Protein AF-A0A3L8E2A4-F1 (afdb_monomer_lite)

pLDDT: mean 83.21, std 16.86, range [46.19, 96.69]

Organism: Ooceraea biroi (NCBI:txid2015173)

Secondary structure (DSSP, 8-state):
--HHHHHHHHHHTT--EEEEEEEPP--TT-SEEEEEEEEE-TTS-EEEEEEEEEHHHHHHHHHHHHHHHHHHHT-

Sequence (75 aa):
MEEKIKKITQDAKLVSRLSSIEVLPCDSTSPVSTVALKLKKIDGNEEASTINISKDDVQMLLKELKRARALMENL

Foldseek 3Di:
DCPVVVVVVVVVQPDWDFPDKDWDDDDPPDQKTKIWTWTQGPVRDIDIDIDIDGPVCPVVVVVVVVVVVVVVVVD

Structure (mmCIF, N/CA/C/O backbone):
data_AF-A0A3L8E2A4-F1
#
_entry.id   AF-A0A3L8E2A4-F1
#
loop_
_atom_site.group_PDB
_atom_site.id
_atom_site.type_symbol
_atom_site.label_atom_id
_atom_site.label_alt_id
_atom_site.label_comp_id
_atom_site.label_asym_id
_atom_site.label_entity_id
_atom_site.label_seq_id
_atom_site.pdbx_PDB_ins_code
_atom_site.Cartn_x
_atom_site.Cartn_y
_atom_site.Cartn_z
_atom_site.occupancy
_atom_site.B_iso_or_equiv
_atom_site.auth_seq_id
_atom_site.auth_comp_id
_atom_site.auth_asym_id
_atom_site.auth_atom_id
_atom_site.pdbx_PDB_model_num
ATOM 1 N N . MET A 1 1 ? -13.222 -19.561 34.409 1.00 53.97 1 MET A N 1
ATOM 2 C CA . MET A 1 1 ? -13.926 -18.882 33.292 1.00 53.97 1 MET A CA 1
ATOM 3 C C . MET A 1 1 ? -13.190 -17.627 32.804 1.00 53.97 1 MET A C 1
ATOM 5 O O . MET A 1 1 ? -13.400 -17.228 31.669 1.00 53.97 1 MET A O 1
ATOM 9 N N . GLU A 1 2 ? -12.281 -17.046 33.597 1.00 48.50 2 GLU A N 1
ATOM 10 C CA . GLU A 1 2 ? -11.569 -15.796 33.265 1.00 48.50 2 GLU A CA 1
ATOM 11 C C . GLU A 1 2 ? -10.367 -15.955 32.312 1.00 48.50 2 GLU A C 1
ATOM 13 O O . GLU A 1 2 ? -9.960 -15.000 31.653 1.00 48.50 2 GLU A O 1
ATOM 18 N N . GL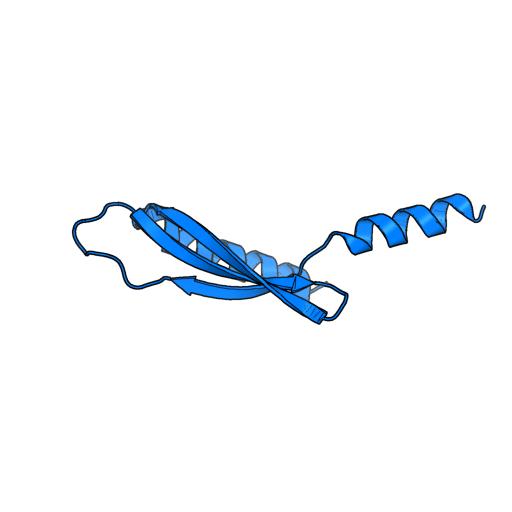U A 1 3 ? -9.820 -17.165 32.175 1.00 53.41 3 GLU A N 1
ATOM 19 C CA . GLU A 1 3 ? -8.634 -17.423 31.342 1.00 53.41 3 GLU A CA 1
ATOM 20 C C . GLU A 1 3 ? -8.881 -17.198 29.839 1.00 53.41 3 GLU A C 1
ATOM 22 O O . GLU A 1 3 ? -7.989 -16.763 29.111 1.00 53.41 3 GLU A O 1
ATOM 27 N N . LYS A 1 4 ? -10.117 -17.423 29.368 1.00 51.47 4 LYS A N 1
ATOM 28 C CA . LYS A 1 4 ? -10.484 -17.227 27.955 1.00 51.47 4 LYS A CA 1
ATOM 29 C C . LYS A 1 4 ? -10.570 -15.751 27.554 1.00 51.47 4 LYS A C 1
ATOM 31 O O . LYS A 1 4 ? -10.293 -15.435 26.402 1.00 51.47 4 LYS A O 1
ATOM 36 N N . ILE A 1 5 ? -10.904 -14.854 28.487 1.00 52.59 5 ILE A N 1
ATOM 37 C CA . ILE A 1 5 ? -11.044 -13.415 28.205 1.00 52.59 5 ILE A CA 1
ATOM 38 C C . ILE A 1 5 ? -9.663 -12.759 28.047 1.00 52.59 5 ILE A C 1
ATOM 40 O O . ILE A 1 5 ? -9.477 -11.940 27.152 1.00 52.59 5 ILE A O 1
ATOM 44 N N . LYS A 1 6 ? -8.654 -13.169 28.832 1.00 49.50 6 LYS A N 1
ATOM 45 C CA . LYS A 1 6 ? -7.282 -12.633 28.707 1.00 49.50 6 LYS A CA 1
ATOM 46 C C . LYS A 1 6 ? -6.599 -12.988 27.381 1.00 49.50 6 LYS A C 1
ATOM 48 O O . LYS A 1 6 ? -5.828 -12.175 26.877 1.00 49.50 6 LYS A O 1
ATOM 53 N N . LYS A 1 7 ? -6.889 -14.162 26.807 1.00 48.91 7 LYS A N 1
ATOM 54 C CA . LYS A 1 7 ? -6.255 -14.624 25.561 1.00 48.91 7 LYS A CA 1
ATOM 55 C C . LYS A 1 7 ? -6.691 -13.806 24.337 1.00 48.91 7 LYS A C 1
ATOM 57 O O . LYS A 1 7 ? -5.845 -13.401 23.550 1.00 48.91 7 LYS A O 1
ATOM 62 N N . ILE A 1 8 ? -7.977 -13.460 24.243 1.00 51.69 8 ILE A N 1
ATOM 63 C CA . ILE A 1 8 ? -8.526 -12.636 23.146 1.00 51.69 8 ILE A CA 1
ATOM 64 C C . ILE A 1 8 ? -7.912 -11.223 23.148 1.00 51.69 8 ILE A C 1
ATOM 66 O O . ILE A 1 8 ? -7.585 -10.676 22.096 1.00 51.69 8 ILE A O 1
ATOM 70 N N . THR A 1 9 ? -7.676 -10.644 24.328 1.00 48.44 9 THR A N 1
ATOM 71 C CA . THR A 1 9 ? -7.064 -9.310 24.466 1.00 48.44 9 THR A CA 1
ATOM 72 C C . THR A 1 9 ? -5.571 -9.295 24.120 1.00 48.44 9 THR A C 1
ATOM 74 O O . THR A 1 9 ? -5.034 -8.249 23.756 1.00 48.44 9 THR A O 1
ATOM 77 N N . GLN A 1 10 ? -4.877 -10.431 24.232 1.00 46.19 10 GLN A N 1
ATOM 78 C CA . GLN A 1 10 ? -3.453 -10.536 23.904 1.00 46.19 10 GLN A CA 1
ATOM 79 C C . GLN A 1 10 ? -3.219 -10.673 22.393 1.00 46.19 10 GLN A C 1
ATOM 81 O O . GLN A 1 10 ? -2.283 -10.067 21.878 1.00 46.19 10 GLN A O 1
ATOM 86 N N . ASP A 1 11 ? -4.109 -11.359 21.675 1.00 46.53 11 ASP A N 1
ATOM 87 C CA . ASP A 1 11 ? -4.046 -11.456 20.210 1.00 46.53 11 ASP A CA 1
ATOM 88 C C . ASP A 1 11 ? -4.437 -10.127 19.540 1.00 46.53 11 ASP A C 1
ATOM 90 O O . ASP A 1 11 ? -3.829 -9.716 18.551 1.00 46.53 11 ASP A O 1
ATOM 94 N N . ALA A 1 12 ? -5.364 -9.375 20.145 1.00 50.19 12 ALA A N 1
ATOM 95 C CA . ALA A 1 12 ? -5.681 -8.016 19.712 1.00 50.19 12 ALA A CA 1
ATOM 96 C C . ALA A 1 12 ? -4.481 -7.057 19.829 1.00 50.19 12 ALA A C 1
ATOM 98 O O . ALA A 1 12 ? -4.414 -6.103 19.060 1.00 50.19 12 ALA A O 1
ATOM 99 N N . LYS A 1 13 ? -3.518 -7.315 20.737 1.00 49.72 13 LYS A N 1
ATOM 100 C CA . LYS A 1 13 ? -2.319 -6.476 20.942 1.00 49.72 13 LYS A CA 1
ATOM 101 C C . LYS A 1 13 ? -1.306 -6.513 19.789 1.00 49.72 13 LYS A C 1
ATOM 103 O O . LYS A 1 13 ? -0.432 -5.651 19.737 1.00 49.72 13 LYS A O 1
ATOM 108 N N . LEU A 1 14 ? -1.413 -7.481 18.881 1.00 60.72 14 LEU A N 1
ATOM 109 C CA . LEU A 1 14 ? -0.475 -7.661 17.765 1.00 60.72 14 LEU A CA 1
ATOM 110 C C . LEU A 1 14 ? -0.988 -7.093 16.435 1.00 60.72 14 LEU A C 1
ATOM 112 O O . LEU A 1 14 ? -0.284 -7.154 15.428 1.00 60.72 14 LEU A O 1
ATOM 116 N N . VAL A 1 15 ? -2.197 -6.527 16.409 1.00 74.31 15 VAL A N 1
ATOM 117 C CA . VAL A 1 15 ? -2.803 -6.013 15.177 1.00 74.31 15 VAL A CA 1
ATOM 118 C C . VAL A 1 15 ? -2.398 -4.554 14.970 1.00 74.31 15 VAL A C 1
ATOM 120 O O . VAL A 1 15 ? -3.013 -3.632 15.509 1.00 74.31 15 VAL A O 1
ATOM 123 N N . SER A 1 16 ? -1.357 -4.333 14.170 1.00 84.06 16 SER A N 1
ATOM 124 C CA . SER A 1 16 ? -1.040 -3.001 13.649 1.00 84.06 16 SER A CA 1
ATOM 125 C C . SER A 1 16 ? -2.034 -2.611 12.556 1.00 84.06 16 SER A C 1
ATOM 127 O O . SER A 1 16 ? -2.328 -3.394 11.652 1.00 84.06 16 SER A O 1
ATOM 129 N N . ARG A 1 17 ? -2.540 -1.379 12.609 1.00 86.81 17 ARG A N 1
ATOM 130 C CA . ARG A 1 17 ? -3.450 -0.836 11.596 1.00 86.81 17 ARG A CA 1
ATOM 131 C C . ARG A 1 17 ? -2.649 -0.125 10.519 1.00 86.81 17 ARG A C 1
ATOM 133 O O . ARG A 1 17 ? -1.850 0.749 10.834 1.00 86.81 17 ARG A O 1
ATOM 140 N N . LEU A 1 18 ? -2.897 -0.435 9.252 1.00 89.38 18 LEU A N 1
ATOM 141 C CA . LEU A 1 18 ? -2.343 0.354 8.152 1.00 89.38 18 LEU A CA 1
ATOM 142 C C . LEU A 1 18 ? -2.950 1.768 8.189 1.00 89.38 18 LEU A C 1
ATOM 144 O O . LEU A 1 18 ? -4.159 1.918 8.010 1.00 89.38 18 LEU A O 1
ATOM 148 N N . SER A 1 19 ? -2.130 2.786 8.462 1.00 91.06 19 SER A N 1
ATOM 149 C CA . SER A 1 19 ? -2.545 4.195 8.545 1.00 91.06 19 SER A CA 1
ATOM 150 C C . SER A 1 19 ? -2.252 4.979 7.267 1.00 91.06 19 SER A C 1
ATOM 152 O O . SER A 1 19 ? -2.990 5.908 6.946 1.00 91.06 19 SER A O 1
ATOM 154 N N . SER A 1 20 ? -1.219 4.596 6.511 1.00 93.75 20 SER A N 1
ATOM 155 C CA . SER A 1 20 ? -0.882 5.211 5.223 1.00 93.75 20 SER A CA 1
ATOM 156 C C . SER A 1 20 ? -0.227 4.217 4.267 1.00 93.75 20 SER A C 1
ATOM 158 O O . SER A 1 20 ? 0.454 3.284 4.698 1.00 93.75 20 SER A O 1
ATOM 160 N N . ILE A 1 21 ? -0.413 4.453 2.969 1.00 94.88 21 ILE A N 1
ATOM 161 C CA . ILE A 1 21 ? 0.252 3.751 1.874 1.00 94.88 21 ILE A CA 1
ATOM 162 C C . ILE A 1 21 ? 0.624 4.754 0.782 1.00 94.88 21 ILE A C 1
ATOM 164 O O . ILE A 1 21 ? -0.203 5.570 0.375 1.00 94.88 21 ILE A O 1
ATOM 168 N N . GLU A 1 22 ? 1.858 4.678 0.299 1.00 95.19 22 GLU A N 1
ATOM 169 C CA . GLU A 1 22 ? 2.391 5.578 -0.720 1.00 95.19 22 GLU A CA 1
ATOM 170 C C . GLU A 1 22 ? 3.307 4.811 -1.674 1.00 95.19 22 GLU A C 1
ATOM 172 O O . GLU A 1 22 ? 4.168 4.047 -1.245 1.00 95.19 22 GLU A O 1
ATOM 177 N N . VAL A 1 23 ? 3.131 5.005 -2.981 1.00 94.88 23 VAL A N 1
ATOM 178 C CA . VAL A 1 23 ? 4.064 4.478 -3.985 1.00 94.88 23 VAL A CA 1
ATOM 179 C C . VAL A 1 23 ? 5.179 5.500 -4.145 1.00 94.88 23 VAL A C 1
ATOM 181 O O . VAL A 1 23 ? 4.920 6.626 -4.565 1.00 94.88 23 VAL A O 1
ATOM 184 N N . LEU A 1 24 ? 6.405 5.119 -3.798 1.00 94.12 24 LEU A N 1
ATOM 185 C CA . LEU A 1 24 ? 7.542 6.026 -3.873 1.00 94.12 24 LEU A CA 1
ATOM 186 C C . LEU A 1 24 ? 7.994 6.216 -5.329 1.00 94.12 24 LEU A C 1
ATOM 188 O O . LEU A 1 24 ? 7.863 5.292 -6.143 1.00 94.12 24 LEU A O 1
ATOM 192 N N . PRO A 1 25 ? 8.571 7.384 -5.664 1.00 91.00 25 PRO A N 1
ATOM 193 C CA . PRO A 1 25 ? 9.214 7.588 -6.952 1.00 91.00 25 PRO A CA 1
ATOM 194 C C . PRO A 1 25 ? 10.273 6.511 -7.201 1.00 91.00 25 PRO A C 1
ATOM 196 O O . PRO A 1 25 ? 11.120 6.238 -6.352 1.00 91.00 25 PRO A O 1
ATOM 199 N N . CYS A 1 26 ? 10.221 5.893 -8.373 1.00 85.44 26 CYS A N 1
ATOM 200 C CA . CYS A 1 26 ? 11.129 4.834 -8.788 1.00 85.44 26 CYS A CA 1
ATOM 201 C C . CYS A 1 26 ? 11.518 5.067 -10.253 1.00 85.44 26 CYS A C 1
ATOM 203 O O . CYS A 1 26 ? 10.731 5.615 -11.029 1.00 85.44 26 CYS A O 1
ATOM 205 N N . ASP A 1 27 ? 12.733 4.661 -10.623 1.00 87.25 27 ASP A N 1
ATOM 206 C CA . ASP A 1 27 ? 13.228 4.747 -11.996 1.00 87.25 27 ASP A CA 1
ATOM 207 C C . ASP A 1 27 ? 12.252 4.067 -12.971 1.00 87.25 27 ASP A C 1
ATOM 209 O O . ASP A 1 27 ? 11.865 2.911 -12.787 1.00 87.25 27 ASP A O 1
ATOM 213 N N . SER A 1 28 ? 11.855 4.779 -14.029 1.00 82.25 28 SER A N 1
ATOM 214 C CA . SER A 1 28 ? 10.969 4.277 -15.086 1.00 82.25 28 SER A CA 1
ATOM 215 C C . SER A 1 28 ? 11.442 2.960 -15.717 1.00 82.25 28 SER A C 1
ATOM 217 O O . SER A 1 28 ? 10.597 2.156 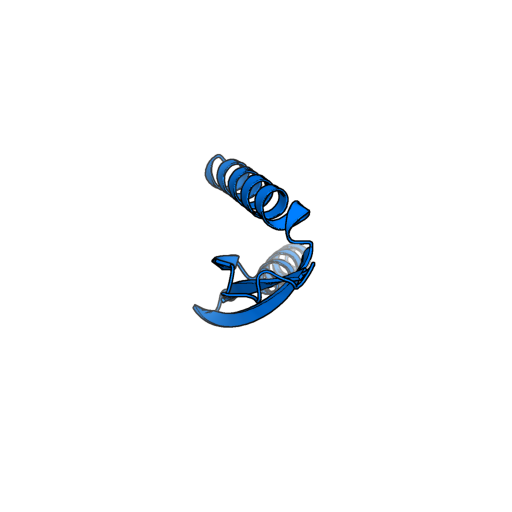-16.103 1.00 82.25 28 SER A O 1
ATOM 219 N N . THR A 1 29 ? 12.751 2.697 -15.725 1.00 90.62 29 THR A N 1
ATOM 220 C CA . THR A 1 29 ? 13.367 1.485 -16.286 1.00 90.62 29 THR A CA 1
ATOM 221 C C . THR A 1 29 ? 13.324 0.273 -15.348 1.00 90.62 29 THR A C 1
ATOM 223 O O . THR A 1 29 ? 13.444 -0.861 -15.807 1.00 90.62 29 THR A O 1
ATOM 226 N N . SER A 1 30 ? 13.107 0.480 -14.042 1.00 91.56 30 SER A N 1
ATOM 227 C CA . SER A 1 30 ? 13.005 -0.612 -13.067 1.00 91.56 30 SER A CA 1
ATOM 228 C C . SER A 1 30 ? 11.690 -1.384 -13.244 1.00 91.56 30 SER A C 1
ATOM 230 O O . SER A 1 30 ? 10.637 -0.751 -13.320 1.00 91.56 30 SER A O 1
ATOM 232 N N . PRO A 1 31 ? 11.685 -2.728 -13.230 1.00 94.44 31 PRO A N 1
ATOM 233 C CA . PRO A 1 31 ? 10.445 -3.509 -13.226 1.00 94.44 31 PRO A CA 1
ATOM 234 C C . PRO A 1 31 ? 9.728 -3.499 -11.861 1.00 94.44 31 PRO A C 1
ATOM 236 O O . PRO A 1 31 ? 8.596 -3.964 -11.743 1.00 94.44 31 PRO A O 1
ATOM 239 N N . VAL A 1 32 ? 10.373 -2.966 -10.819 1.00 95.81 32 VAL A N 1
ATOM 240 C CA . VAL A 1 32 ? 9.904 -2.997 -9.429 1.00 95.81 32 VAL A CA 1
ATOM 241 C C . VAL A 1 32 ? 9.661 -1.580 -8.921 1.00 95.81 32 VAL A C 1
ATOM 243 O O . VAL A 1 32 ? 10.481 -0.687 -9.136 1.00 95.81 32 VAL A O 1
ATOM 246 N N . SER A 1 33 ? 8.559 -1.385 -8.206 1.00 96.06 33 SER A N 1
ATOM 247 C CA . SER A 1 33 ? 8.240 -0.190 -7.428 1.00 96.06 33 SER A CA 1
ATOM 248 C C . SER A 1 33 ? 8.444 -0.439 -5.938 1.00 96.06 33 SER A C 1
ATOM 250 O O . SER A 1 33 ? 8.168 -1.528 -5.435 1.00 96.06 33 SER A O 1
ATOM 252 N N . THR A 1 34 ? 8.854 0.604 -5.218 1.00 96.19 34 THR A N 1
ATOM 253 C CA . THR A 1 34 ? 8.865 0.607 -3.754 1.00 96.19 34 THR A CA 1
ATOM 254 C C . THR A 1 34 ? 7.584 1.250 -3.238 1.00 96.19 34 THR A C 1
ATOM 256 O O . THR A 1 34 ? 7.217 2.350 -3.649 1.00 96.19 34 THR A O 1
ATOM 259 N N . VAL A 1 35 ? 6.902 0.570 -2.324 1.00 96.19 35 VAL A N 1
ATOM 260 C CA . VAL A 1 35 ? 5.703 1.059 -1.641 1.00 96.19 35 VAL A CA 1
ATOM 261 C C . VAL A 1 35 ? 6.041 1.268 -0.172 1.00 96.19 35 VAL A C 1
ATOM 263 O O . VAL A 1 35 ? 6.478 0.339 0.507 1.00 96.19 35 VAL A O 1
ATOM 266 N N . ALA A 1 36 ? 5.842 2.487 0.314 1.00 96.69 36 ALA A N 1
ATOM 267 C CA . ALA A 1 36 ? 5.953 2.838 1.717 1.00 96.69 36 ALA A CA 1
ATOM 268 C C . ALA A 1 36 ? 4.619 2.600 2.432 1.00 96.69 36 ALA A C 1
ATOM 270 O O . ALA A 1 36 ? 3.550 2.969 1.944 1.00 96.69 36 ALA A O 1
ATOM 271 N N . LEU A 1 37 ? 4.696 1.990 3.610 1.00 94.88 37 LEU A N 1
ATOM 272 C CA . LEU A 1 37 ? 3.573 1.661 4.477 1.00 94.88 37 LEU A CA 1
ATOM 273 C C . LEU A 1 37 ? 3.807 2.302 5.843 1.00 94.88 37 LEU A C 1
ATOM 275 O O . LEU A 1 37 ? 4.905 2.201 6.390 1.00 94.88 37 LEU A O 1
ATOM 279 N N . LYS A 1 38 ? 2.770 2.915 6.417 1.00 95.12 38 LYS A N 1
ATOM 280 C CA . LYS A 1 38 ? 2.766 3.324 7.828 1.00 95.12 38 LYS A CA 1
ATOM 281 C C . LYS A 1 38 ? 1.798 2.457 8.606 1.00 95.12 38 LYS A C 1
ATOM 283 O O . LYS A 1 38 ? 0.631 2.330 8.236 1.00 95.12 38 LYS A O 1
ATOM 288 N N . LEU A 1 39 ? 2.296 1.855 9.673 1.00 91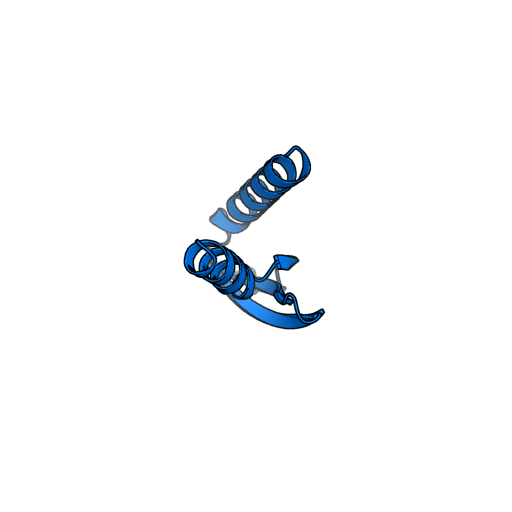.62 39 LEU A N 1
ATOM 289 C CA . LEU A 1 39 ? 1.558 0.966 10.550 1.00 91.62 39 LEU A CA 1
ATOM 290 C C . LEU A 1 39 ? 1.409 1.639 11.910 1.00 91.62 39 LEU A C 1
ATOM 292 O O . LEU A 1 39 ? 2.396 1.894 12.593 1.00 91.62 39 LEU A O 1
ATOM 296 N N . LYS A 1 40 ? 0.170 1.910 12.308 1.00 90.62 40 LYS A N 1
ATOM 297 C CA . LYS A 1 40 ? -0.162 2.437 13.624 1.00 90.62 40 LYS A CA 1
ATOM 298 C C . LYS A 1 40 ? -0.452 1.291 14.581 1.00 90.62 40 LYS A C 1
ATOM 300 O O . LYS A 1 40 ? -1.406 0.529 14.395 1.00 90.62 40 LYS A O 1
ATOM 305 N N . LYS A 1 41 ? 0.364 1.191 15.620 1.00 87.69 41 LYS A N 1
ATOM 306 C CA . LYS A 1 41 ? 0.155 0.291 16.747 1.00 87.69 41 LYS A CA 1
ATOM 307 C C . LYS A 1 41 ? -0.934 0.824 17.669 1.00 87.69 41 LYS A C 1
ATOM 309 O O . LYS A 1 41 ? -1.370 1.973 17.602 1.00 87.69 41 LYS A O 1
ATOM 314 N N . ILE A 1 42 ? -1.385 -0.049 18.553 1.00 83.50 42 ILE A N 1
ATOM 315 C CA . ILE A 1 42 ? -2.518 0.191 19.452 1.00 83.50 42 ILE A CA 1
ATOM 316 C C . ILE A 1 42 ? -2.117 1.127 20.597 1.00 83.50 42 ILE A C 1
ATOM 318 O O . ILE A 1 42 ? -2.953 1.851 21.126 1.00 83.50 42 ILE A O 1
ATOM 322 N N . ASP A 1 43 ? -0.826 1.150 20.934 1.00 84.38 43 ASP A N 1
ATOM 323 C CA . ASP A 1 43 ? -0.210 2.126 21.840 1.00 84.38 43 ASP A CA 1
ATOM 324 C C . ASP A 1 43 ? -0.069 3.527 21.210 1.00 84.38 43 ASP A C 1
ATOM 326 O O . ASP A 1 43 ? 0.361 4.466 21.873 1.00 84.38 43 ASP A O 1
ATOM 330 N N . GLY A 1 44 ? -0.460 3.680 19.940 1.00 84.75 44 GLY A N 1
ATOM 331 C CA . GLY A 1 44 ? -0.406 4.927 19.190 1.00 84.75 44 GLY A CA 1
ATOM 332 C C . GLY A 1 44 ? 0.903 5.159 18.441 1.00 84.75 44 GLY A C 1
ATOM 333 O O . GLY A 1 44 ? 0.953 6.110 17.661 1.00 84.75 44 GLY A O 1
ATOM 334 N N . ASN A 1 45 ? 1.918 4.306 18.620 1.00 89.75 45 ASN A N 1
ATOM 335 C CA . ASN A 1 45 ? 3.193 4.445 17.925 1.00 89.75 45 ASN A CA 1
ATOM 336 C C . ASN A 1 45 ? 3.056 4.098 16.432 1.00 89.75 45 ASN A C 1
ATOM 338 O O . ASN A 1 45 ? 2.301 3.194 16.064 1.00 89.75 45 ASN A O 1
ATOM 342 N N . GLU A 1 46 ? 3.791 4.802 15.572 1.00 92.25 46 GLU A N 1
ATOM 343 C CA . GLU A 1 46 ? 3.811 4.542 14.130 1.00 92.25 46 GLU A CA 1
ATOM 344 C C . GLU A 1 46 ? 5.144 3.935 13.697 1.00 92.25 46 GLU A C 1
ATOM 346 O O . GLU A 1 46 ? 6.217 4.423 14.045 1.00 92.25 46 GLU A O 1
ATOM 351 N N . GLU A 1 47 ? 5.068 2.884 12.887 1.00 93.06 47 GLU A N 1
ATOM 352 C CA . GLU A 1 47 ? 6.220 2.267 12.241 1.00 93.06 47 GLU A CA 1
ATOM 353 C C . GLU A 1 47 ? 6.113 2.425 10.730 1.00 93.06 47 GLU A C 1
ATOM 355 O O . GLU A 1 47 ? 5.062 2.181 10.133 1.00 93.06 47 GLU A O 1
ATOM 360 N N . ALA A 1 48 ? 7.218 2.826 10.109 1.00 94.69 48 ALA A N 1
ATOM 361 C CA . ALA A 1 48 ? 7.343 2.862 8.664 1.00 94.69 48 ALA A CA 1
ATOM 362 C C . ALA A 1 48 ? 7.982 1.562 8.171 1.00 94.69 48 ALA A C 1
ATOM 364 O O . ALA A 1 48 ? 8.977 1.093 8.722 1.00 94.69 48 ALA A O 1
ATOM 365 N N . SER A 1 49 ? 7.422 0.999 7.108 1.00 93.75 49 SER A N 1
ATOM 366 C CA . SER A 1 49 ? 7.981 -0.144 6.397 1.00 93.75 49 SER A CA 1
ATOM 367 C C . SER A 1 49 ? 7.960 0.123 4.898 1.00 93.75 49 SER A C 1
ATOM 369 O O . SER A 1 49 ? 7.181 0.945 4.415 1.00 93.75 49 SER A O 1
ATOM 371 N N . THR A 1 50 ? 8.821 -0.562 4.155 1.00 95.56 50 THR A N 1
ATOM 372 C CA . THR A 1 50 ? 8.827 -0.509 2.692 1.00 95.56 50 THR A CA 1
ATOM 373 C C . THR A 1 50 ? 8.775 -1.915 2.132 1.00 95.56 50 THR A C 1
ATOM 375 O O . THR A 1 50 ? 9.388 -2.836 2.672 1.00 95.56 50 THR A O 1
ATOM 378 N N . ILE A 1 51 ? 8.024 -2.076 1.049 1.00 95.12 51 ILE A N 1
ATOM 379 C CA . ILE A 1 51 ? 7.973 -3.314 0.280 1.00 95.12 51 ILE A CA 1
ATOM 380 C C . ILE A 1 51 ? 8.310 -3.016 -1.172 1.00 95.12 51 ILE A C 1
ATOM 382 O O . ILE A 1 51 ? 7.992 -1.949 -1.694 1.00 95.12 51 ILE A O 1
ATOM 386 N N . ASN A 1 52 ? 8.937 -3.983 -1.822 1.00 95.62 52 ASN A N 1
ATOM 387 C CA . ASN A 1 52 ? 9.224 -3.944 -3.245 1.00 95.62 52 ASN A CA 1
ATOM 388 C C . ASN A 1 52 ? 8.248 -4.878 -3.961 1.00 95.62 52 ASN A C 1
ATOM 390 O O . ASN A 1 52 ? 8.091 -6.030 -3.559 1.00 95.62 52 ASN A O 1
ATOM 394 N N . ILE A 1 53 ? 7.586 -4.379 -4.999 1.00 95.31 53 ILE A N 1
ATOM 395 C CA . ILE A 1 53 ? 6.564 -5.104 -5.762 1.00 95.31 53 ILE A CA 1
ATOM 396 C C . ILE A 1 53 ? 6.707 -4.792 -7.253 1.00 95.31 53 ILE A C 1
ATOM 398 O O . ILE A 1 53 ? 7.178 -3.715 -7.613 1.00 95.31 53 ILE A O 1
ATOM 402 N N . SER A 1 54 ? 6.308 -5.717 -8.127 1.00 96.44 54 SER A N 1
ATOM 403 C CA . SER A 1 54 ? 6.223 -5.447 -9.567 1.00 96.44 54 SER A CA 1
ATOM 404 C C . SER A 1 54 ? 5.366 -4.209 -9.841 1.00 96.44 54 SER A C 1
ATOM 406 O O . SER A 1 54 ? 4.305 -4.040 -9.233 1.00 96.44 54 SER A O 1
ATOM 408 N N . LYS A 1 55 ? 5.799 -3.358 -10.778 1.00 94.56 55 LYS A N 1
ATOM 409 C CA . LYS A 1 55 ? 5.023 -2.184 -11.220 1.00 94.56 55 LYS A CA 1
ATOM 410 C C . LYS A 1 55 ? 3.624 -2.554 -11.704 1.00 94.56 55 L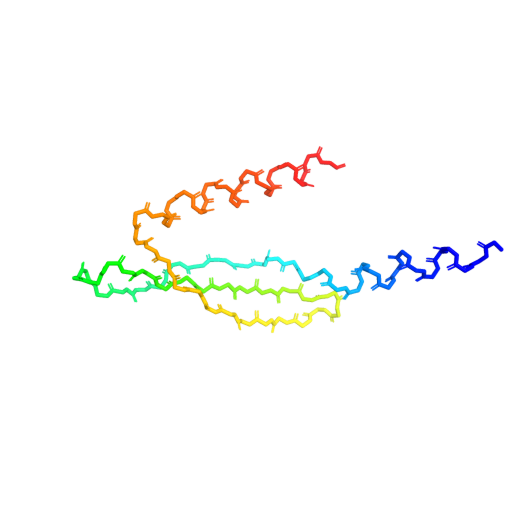YS A C 1
ATOM 412 O O . LYS A 1 55 ? 2.676 -1.819 -11.429 1.00 94.56 55 LYS A O 1
ATOM 417 N N . ASP A 1 56 ? 3.503 -3.704 -12.356 1.00 95.38 56 ASP A N 1
ATOM 418 C CA . ASP A 1 56 ? 2.240 -4.190 -12.914 1.00 95.38 56 ASP A CA 1
ATOM 419 C C . ASP A 1 56 ? 1.227 -4.546 -11.810 1.00 95.38 56 ASP A C 1
ATOM 421 O O . ASP A 1 56 ? 0.018 -4.379 -11.984 1.00 95.38 56 ASP A O 1
ATOM 425 N N . ASP A 1 57 ? 1.716 -4.936 -10.629 1.00 96.25 57 ASP A N 1
ATOM 426 C CA . ASP A 1 57 ? 0.884 -5.379 -9.507 1.00 96.25 57 ASP A CA 1
ATOM 427 C C . ASP A 1 57 ? 0.507 -4.246 -8.539 1.00 96.25 57 ASP A C 1
ATOM 429 O O . ASP A 1 57 ? -0.415 -4.400 -7.733 1.00 96.25 57 ASP A O 1
ATOM 433 N N . VAL A 1 58 ? 1.161 -3.077 -8.618 1.00 94.50 58 VAL A N 1
ATOM 434 C CA . VAL A 1 58 ? 0.912 -1.938 -7.708 1.00 94.50 58 VAL A CA 1
ATOM 435 C C . VAL A 1 58 ? -0.564 -1.537 -7.708 1.00 94.50 58 VAL A C 1
ATOM 437 O O . VAL A 1 58 ? -1.173 -1.365 -6.651 1.00 94.50 58 VAL A O 1
ATOM 440 N N . GLN A 1 59 ? -1.166 -1.405 -8.892 1.00 93.94 59 GLN A N 1
ATOM 441 C CA . GLN A 1 59 ? -2.570 -0.999 -9.008 1.00 93.94 59 GLN A CA 1
ATOM 442 C C . GLN A 1 59 ? -3.520 -2.056 -8.434 1.00 93.94 59 GLN A C 1
ATOM 444 O O . GLN A 1 59 ? -4.527 -1.710 -7.809 1.00 93.94 59 GLN A O 1
ATOM 449 N N . MET A 1 60 ? -3.186 -3.339 -8.603 1.00 96.06 60 MET A N 1
ATOM 450 C CA . MET A 1 60 ? -3.956 -4.440 -8.029 1.00 96.06 60 MET A CA 1
ATOM 451 C C . MET A 1 60 ? -3.890 -4.406 -6.500 1.00 96.06 60 MET A C 1
ATOM 453 O O . MET A 1 60 ? -4.937 -4.423 -5.852 1.00 96.06 60 MET A O 1
ATOM 457 N N . LEU A 1 61 ? -2.693 -4.253 -5.926 1.00 94.31 61 LEU A N 1
ATOM 458 C CA . LEU A 1 61 ? -2.497 -4.128 -4.480 1.00 94.31 61 LEU A CA 1
ATOM 459 C C . LEU A 1 61 ? -3.340 -2.985 -3.893 1.00 94.31 61 LEU A C 1
ATOM 461 O O . LEU A 1 61 ? -4.088 -3.187 -2.936 1.00 94.3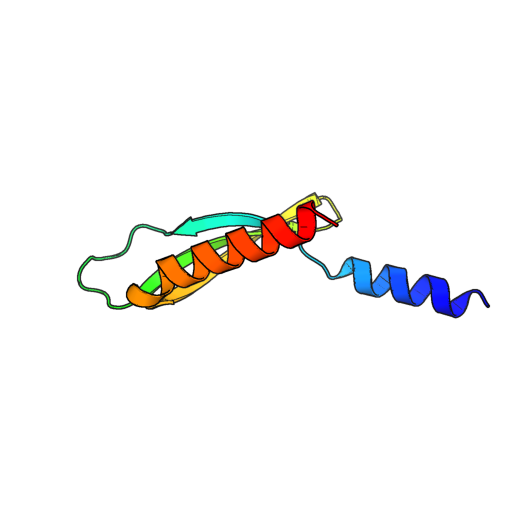1 61 LEU A O 1
ATOM 465 N N . LEU A 1 62 ? -3.268 -1.788 -4.487 1.00 93.62 62 LEU A N 1
ATOM 466 C CA . LEU A 1 62 ? -4.024 -0.622 -4.012 1.00 93.62 62 LEU A CA 1
ATOM 467 C C . LEU A 1 62 ? -5.541 -0.838 -4.090 1.00 93.62 62 LEU A C 1
ATOM 469 O O . LEU A 1 62 ? -6.284 -0.378 -3.217 1.00 93.62 62 LEU A O 1
ATOM 473 N N . LYS A 1 63 ? -6.015 -1.536 -5.125 1.00 95.56 63 LYS A N 1
ATOM 474 C CA . LYS A 1 63 ? -7.432 -1.873 -5.295 1.00 95.56 63 LYS A CA 1
ATOM 475 C C . LYS A 1 63 ? -7.910 -2.857 -4.229 1.00 95.56 63 LYS A C 1
ATOM 477 O O . LYS A 1 63 ? -8.961 -2.620 -3.633 1.00 95.56 63 LYS A O 1
ATOM 482 N N . GLU A 1 64 ? -7.149 -3.913 -3.957 1.00 95.44 64 GLU A N 1
ATOM 483 C CA . GLU A 1 64 ? -7.509 -4.899 -2.934 1.00 95.44 64 GLU A CA 1
ATOM 484 C C . GLU A 1 64 ? -7.457 -4.310 -1.521 1.00 95.44 64 GLU A C 1
ATOM 486 O O . GLU A 1 64 ? -8.378 -4.527 -0.737 1.00 95.44 64 GLU A O 1
ATOM 491 N N . LEU A 1 65 ? -6.471 -3.463 -1.209 1.00 92.31 65 LEU A N 1
ATOM 492 C CA . LEU A 1 65 ? -6.415 -2.771 0.086 1.00 92.31 65 LEU A CA 1
ATOM 493 C C . LEU A 1 65 ? -7.613 -1.833 0.297 1.00 92.31 65 LEU A C 1
ATOM 495 O O . LEU A 1 65 ? -8.183 -1.792 1.388 1.00 92.31 65 LEU A O 1
ATOM 499 N N . LYS A 1 66 ? -8.053 -1.120 -0.751 1.00 91.19 66 LYS A N 1
ATOM 500 C CA . LYS A 1 66 ? -9.282 -0.306 -0.701 1.00 91.19 66 LYS A CA 1
ATOM 501 C C . LYS A 1 66 ? -10.528 -1.162 -0.467 1.00 91.19 66 LYS A C 1
ATOM 503 O O . LYS A 1 66 ? -11.381 -0.774 0.327 1.00 91.19 66 LYS A O 1
ATOM 508 N N . ARG A 1 67 ? -10.632 -2.320 -1.129 1.00 93.62 67 ARG A N 1
ATOM 509 C CA . ARG A 1 67 ? -11.741 -3.270 -0.928 1.00 93.62 67 ARG A CA 1
ATOM 510 C C . ARG A 1 67 ? -11.759 -3.820 0.494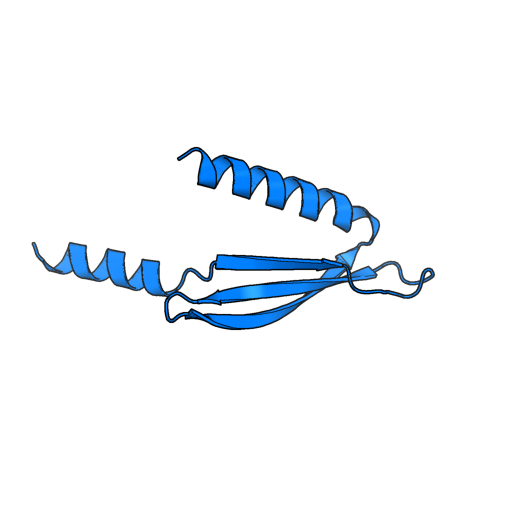 1.00 93.62 67 ARG A C 1
ATOM 512 O O . ARG A 1 67 ? -12.800 -3.773 1.139 1.00 93.62 67 ARG A O 1
ATOM 519 N N . ALA A 1 68 ? -10.611 -4.275 0.994 1.00 90.25 68 ALA A N 1
ATOM 520 C CA . ALA A 1 68 ? -10.468 -4.770 2.358 1.00 90.25 68 ALA A CA 1
ATOM 521 C C . ALA A 1 68 ? -10.877 -3.702 3.382 1.00 90.25 68 ALA A C 1
ATOM 523 O O . ALA A 1 68 ? -11.640 -3.994 4.300 1.00 90.25 68 ALA A O 1
ATOM 524 N N . ARG A 1 69 ? -10.446 -2.447 3.186 1.00 86.62 69 ARG A N 1
ATOM 525 C CA . ARG A 1 69 ? -10.869 -1.316 4.024 1.00 86.62 69 ARG A CA 1
ATOM 526 C C . ARG A 1 69 ? -12.386 -1.130 4.017 1.00 86.62 69 ARG A C 1
ATOM 528 O O . ARG A 1 69 ? -12.976 -1.057 5.086 1.00 86.62 69 ARG A O 1
ATOM 535 N N . ALA A 1 70 ? -13.009 -1.095 2.841 1.00 89.06 70 ALA A N 1
ATOM 536 C CA . ALA A 1 70 ? -14.456 -0.916 2.729 1.00 89.06 70 ALA A CA 1
ATOM 537 C C . ALA A 1 70 ? -15.243 -2.050 3.409 1.00 89.06 70 ALA A C 1
ATOM 539 O O . ALA A 1 70 ? -16.278 -1.799 4.015 1.00 89.06 70 ALA A O 1
ATOM 540 N N . LEU A 1 71 ? -14.758 -3.293 3.341 1.00 89.62 71 LEU A N 1
ATOM 541 C CA . LEU A 1 71 ? -15.374 -4.421 4.046 1.00 89.62 71 LEU A CA 1
ATOM 542 C C . LEU A 1 71 ? -15.263 -4.272 5.568 1.00 89.62 71 LEU A C 1
ATOM 544 O O . LEU A 1 71 ? -16.228 -4.546 6.268 1.00 89.62 71 LEU A O 1
ATOM 548 N N . MET A 1 72 ? -14.112 -3.814 6.066 1.00 83.31 72 MET A N 1
ATOM 549 C CA . MET A 1 72 ? -13.884 -3.600 7.499 1.00 83.31 72 MET A CA 1
ATOM 550 C C . MET A 1 72 ? -14.656 -2.405 8.070 1.00 83.31 72 MET A C 1
ATOM 552 O O . MET A 1 72 ? -14.981 -2.418 9.248 1.00 83.31 72 MET A O 1
ATOM 556 N N . GLU A 1 73 ? -14.925 -1.371 7.269 1.00 81.75 73 GLU A N 1
ATOM 557 C CA . GLU A 1 73 ? -15.701 -0.194 7.697 1.00 81.75 73 GLU A CA 1
ATOM 558 C C . GLU A 1 73 ? -17.221 -0.421 7.646 1.00 81.75 73 GLU A C 1
ATOM 560 O O . GLU A 1 73 ? -17.964 0.323 8.278 1.00 81.75 73 GLU A O 1
ATOM 565 N N . ASN A 1 74 ? -17.681 -1.437 6.909 1.00 71.94 74 ASN A N 1
ATOM 566 C CA . ASN A 1 74 ? -19.094 -1.827 6.815 1.00 71.94 74 ASN A CA 1
ATOM 567 C C . ASN A 1 74 ? -19.482 -2.963 7.790 1.00 71.94 74 ASN A C 1
ATOM 569 O O . ASN A 1 74 ? -20.574 -3.522 7.663 1.00 71.94 74 ASN A O 1
ATOM 573 N N . LEU A 1 75 ? -18.591 -3.319 8.721 1.00 53.47 75 LEU A N 1
ATOM 574 C CA . LEU A 1 75 ? -18.788 -4.284 9.812 1.00 53.47 75 LEU A CA 1
ATOM 575 C C . LEU A 1 75 ? -18.914 -3.546 11.148 1.00 53.47 75 LEU A C 1
ATOM 577 O O . LEU A 1 75 ? -19.708 -4.022 11.989 1.00 53.47 75 LEU A O 1
#

Radius of gyration: 16.55 Å; chains: 1; bounding box: 32×26×50 Å

InterPro domains:
  IPR017920 COMM domain [PF07258] (28-68)